Protein AF-A0A9J6GTC1-F1 (afdb_monomer)

Foldseek 3Di:
DDDDDPDDPQDWDWDWDWADDDPDDDFIEIEIEIDGDLVDLDHPQVVVVVVQCVVRPPGHYHYYYHQNWDDVVVVDPDGGSSVVNND

Sequence (87 aa):
MKRPIKQGHMTTHYTFADIIPSKQRKGNLFPLNVYSNPKHIRQNFRSHLHQASTSAISSALEIGGDFNARHTASGYVRDTSKSRNLL

Radius of gyration: 15.71 Å; Cα contacts (8 Å, |Δi|>4): 126; chains: 1; bounding box: 45×31×36 Å

pLDDT: mean 77.8, std 17.55, range [30.02, 96.5]

Solvent-accessible surface area (backbone atoms only — not comparable to full-atom values): 5415 Å² total; per-residue (Å²): 139,84,79,83,77,85,73,74,96,67,71,69,50,72,50,77,49,81,48,75,62,90,84,83,61,93,62,47,38,29,47,35,43,36,39,34,56,70,88,53,59,68,73,69,46,53,62,54,53,50,50,51,53,66,70,35,72,88,34,50,68,46,78,49,71,49,64,63,39,47,30,48,95,78,74,36,98,53,67,37,77,38,24,66,51,58,105

Mean predicted aligned error: 9.58 Å

Secondary structure (DSSP, 8-state):
-PPPP---S--EEEEE--B--SSS-SS-EEEEEEEE-TT-S---HHHHHHHHHHHHTTSEEEEEEE-----GGGT-SS--TTGGGT-

Organism: Haemaphysalis longicornis (NCBI:txid44386)

Nearest PDB structures (foldseek):
  8j7y-assembly1_B  TM=5.238E-01  e=1.276E+00  Homo sapiens
  8j7t-assembly1_B  TM=4.594E-01  e=5.098E+00  Homo sapiens
  6p1j-assembly1_A  TM=3.800E-01  e=4.183E+00  Eleftheria terrae
  6vd8-assembly1_A  TM=3.414E-01  e=5.817E+00  Pseudomonas aeruginosa PAO1

Structure (mmCIF, N/CA/C/O backbone):
data_AF-A0A9J6GTC1-F1
#
_entry.id   AF-A0A9J6GTC1-F1
#
loop_
_atom_site.group_PDB
_atom_site.id
_atom_site.type_symbol
_atom_site.label_atom_id
_atom_site.label_alt_id
_atom_site.label_comp_id
_atom_site.label_asym_id
_atom_site.label_entity_id
_atom_site.label_seq_id
_atom_site.pdbx_PDB_ins_code
_atom_site.Cartn_x
_atom_site.Cartn_y
_atom_site.Cartn_z
_atom_site.occupancy
_atom_site.B_iso_or_equiv
_atom_site.auth_seq_id
_atom_site.auth_comp_id
_atom_site.auth_asym_id
_atom_site.auth_atom_id
_atom_site.pdbx_PDB_model_num
ATOM 1 N N . MET A 1 1 ? 19.981 22.945 19.116 1.00 39.56 1 MET A N 1
ATOM 2 C CA . MET A 1 1 ? 19.983 23.063 17.640 1.00 39.56 1 MET A CA 1
ATOM 3 C C . MET A 1 1 ? 20.233 21.671 17.048 1.00 39.56 1 MET A C 1
ATOM 5 O O . MET A 1 1 ? 21.359 21.193 17.101 1.00 39.56 1 MET A O 1
ATOM 9 N N . LYS A 1 2 ? 19.187 20.939 16.633 1.00 35.12 2 LYS A N 1
ATOM 10 C CA . LYS A 1 2 ? 19.323 19.555 16.128 1.00 35.12 2 LYS A CA 1
ATOM 11 C C . LYS A 1 2 ? 19.577 19.594 14.619 1.00 35.12 2 LYS A C 1
ATOM 13 O O . LYS A 1 2 ? 18.823 20.228 13.890 1.00 35.12 2 LYS A O 1
ATOM 18 N N . ARG A 1 3 ? 20.674 18.974 14.174 1.00 30.02 3 ARG A N 1
ATOM 19 C CA . ARG A 1 3 ? 21.094 18.942 12.765 1.00 30.02 3 ARG A CA 1
ATOM 20 C C . ARG A 1 3 ? 20.121 18.078 11.946 1.00 30.02 3 ARG A C 1
ATOM 22 O O . ARG A 1 3 ? 19.737 17.015 12.434 1.00 30.02 3 ARG A O 1
ATOM 29 N N . PRO A 1 4 ? 19.742 18.489 10.724 1.00 34.34 4 PRO A N 1
ATOM 30 C CA . PRO A 1 4 ? 18.907 17.670 9.859 1.00 34.34 4 PRO A CA 1
ATOM 31 C C . PRO A 1 4 ? 19.685 16.434 9.396 1.00 34.34 4 PRO A C 1
ATOM 33 O O . PRO A 1 4 ? 20.816 16.525 8.914 1.00 34.34 4 PRO A O 1
ATOM 36 N N . ILE A 1 5 ? 19.066 15.268 9.563 1.00 41.88 5 ILE A N 1
ATOM 37 C CA . ILE A 1 5 ? 19.547 13.998 9.024 1.00 41.88 5 ILE A CA 1
ATOM 38 C C . ILE A 1 5 ? 19.401 14.081 7.502 1.00 41.88 5 ILE A C 1
ATOM 40 O O . ILE A 1 5 ? 18.299 14.293 6.998 1.00 41.88 5 ILE A O 1
ATOM 44 N N . LYS A 1 6 ? 20.502 13.929 6.758 1.00 36.22 6 LYS A N 1
ATOM 45 C CA . LYS A 1 6 ? 20.458 13.788 5.297 1.00 36.22 6 LYS A CA 1
ATOM 46 C C . LYS A 1 6 ? 19.745 12.473 4.953 1.00 36.22 6 LYS A C 1
ATOM 48 O O . LYS A 1 6 ? 20.353 11.409 4.998 1.00 36.22 6 LYS A O 1
ATOM 53 N N . GLN A 1 7 ? 18.454 12.549 4.636 1.00 40.97 7 GLN A N 1
ATOM 54 C CA . GLN A 1 7 ? 17.693 11.455 4.034 1.00 40.97 7 GLN A CA 1
ATOM 55 C C . GLN A 1 7 ? 18.165 11.266 2.587 1.00 40.97 7 GLN A C 1
ATOM 57 O O . GLN A 1 7 ? 18.028 12.165 1.759 1.00 40.97 7 GLN A O 1
ATOM 62 N N . GLY A 1 8 ? 18.722 10.095 2.269 1.00 38.06 8 GLY A N 1
ATOM 63 C CA . GLY A 1 8 ? 18.849 9.657 0.879 1.00 38.06 8 GLY A CA 1
ATOM 64 C C . GLY A 1 8 ? 17.467 9.658 0.216 1.00 38.06 8 GLY A C 1
ATOM 65 O O . GLY A 1 8 ? 16.480 9.306 0.859 1.00 38.06 8 GLY A O 1
ATOM 66 N N . HIS A 1 9 ? 17.391 10.101 -1.039 1.00 45.12 9 HIS A N 1
ATOM 67 C CA . HIS A 1 9 ? 16.154 10.374 -1.781 1.00 45.12 9 HIS A CA 1
ATOM 68 C C . HIS A 1 9 ? 15.297 9.107 -2.019 1.00 45.12 9 HIS A C 1
ATOM 70 O O . HIS A 1 9 ? 15.254 8.556 -3.115 1.00 45.12 9 HIS A O 1
ATOM 76 N N . MET A 1 10 ? 14.585 8.647 -0.991 1.00 52.31 10 MET A N 1
ATOM 77 C CA . MET A 1 10 ? 13.552 7.607 -1.044 1.00 52.31 10 MET A CA 1
ATOM 78 C C . MET A 1 10 ? 12.265 8.144 -0.416 1.00 52.31 10 MET A C 1
ATOM 80 O O . MET A 1 10 ? 11.809 7.677 0.624 1.00 52.31 10 MET A O 1
ATOM 84 N N . THR A 1 11 ? 11.695 9.182 -1.019 1.00 54.22 11 THR A N 1
ATOM 85 C CA . THR A 1 11 ? 10.499 9.828 -0.474 1.00 54.22 11 THR A CA 1
ATOM 86 C C . THR A 1 11 ? 9.243 9.134 -1.001 1.00 54.22 11 THR A C 1
ATOM 88 O O . THR A 1 11 ? 8.819 9.357 -2.137 1.00 54.22 11 THR A 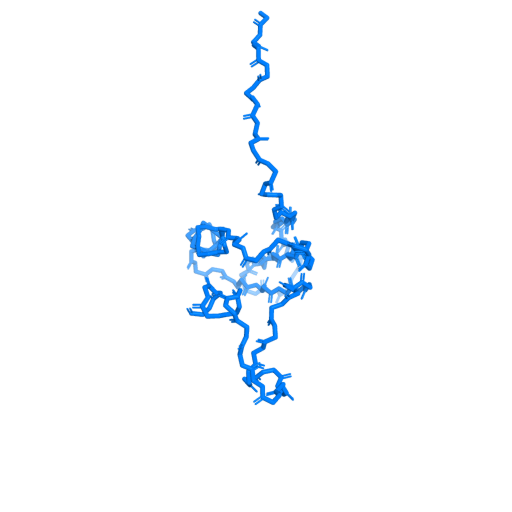O 1
ATOM 91 N N . THR A 1 12 ? 8.666 8.254 -0.182 1.00 55.03 12 THR A N 1
ATOM 92 C CA . THR A 1 12 ? 7.230 7.952 -0.240 1.00 55.03 12 THR A CA 1
ATOM 93 C C . THR A 1 12 ? 6.521 9.040 0.561 1.00 55.03 12 THR A C 1
ATOM 95 O O . THR A 1 12 ? 6.883 9.291 1.710 1.00 55.03 12 THR A O 1
ATOM 98 N N . HIS A 1 13 ? 5.546 9.707 -0.047 1.00 67.94 13 HIS A N 1
ATOM 99 C CA . HIS A 1 13 ? 4.701 10.676 0.641 1.00 67.94 13 HIS A CA 1
ATOM 100 C C . HIS A 1 13 ? 3.419 9.966 1.057 1.00 67.94 13 HIS A C 1
ATOM 102 O O . HIS A 1 13 ? 2.800 9.290 0.235 1.00 67.94 13 HIS A O 1
ATOM 108 N N . TYR A 1 14 ? 3.030 10.101 2.322 1.00 64.31 14 TYR A N 1
ATOM 109 C CA . TYR A 1 14 ? 1.783 9.532 2.808 1.00 64.31 14 TYR A CA 1
ATOM 110 C C . TYR A 1 14 ? 1.046 10.499 3.730 1.00 64.31 14 TYR A C 1
ATOM 112 O O . TYR A 1 14 ? 1.662 11.288 4.449 1.00 64.31 14 TYR A O 1
ATOM 120 N N . THR A 1 15 ? -0.281 10.422 3.709 1.00 75.38 15 THR A N 1
ATOM 121 C CA . THR A 1 15 ? -1.156 11.089 4.676 1.00 75.38 15 THR A CA 1
ATOM 122 C C . THR A 1 15 ? -1.944 10.015 5.403 1.00 75.38 15 THR A C 1
ATOM 124 O O . THR A 1 15 ? -2.601 9.203 4.757 1.00 75.38 15 THR A O 1
ATOM 127 N N . PHE A 1 16 ? -1.847 10.015 6.729 1.00 68.69 16 PHE A N 1
ATOM 128 C CA . PHE A 1 16 ? -2.583 9.126 7.620 1.00 68.69 16 PHE A CA 1
ATOM 129 C C . PHE A 1 16 ? -3.435 9.987 8.549 1.00 68.69 16 PHE A C 1
ATOM 131 O O . PHE A 1 16 ? -2.902 10.891 9.196 1.00 68.69 16 PHE A O 1
ATOM 138 N N . ALA A 1 17 ? -4.742 9.744 8.579 1.00 72.88 17 ALA A N 1
ATOM 139 C CA . ALA A 1 17 ? -5.685 10.485 9.411 1.00 72.88 17 ALA A CA 1
ATOM 140 C C . ALA A 1 17 ? -6.612 9.519 10.154 1.00 72.88 17 ALA A C 1
ATOM 142 O O . ALA A 1 17 ? -6.807 8.393 9.710 1.00 72.88 17 ALA A O 1
ATOM 143 N N . ASP A 1 18 ? -7.184 9.971 11.267 1.00 64.12 18 ASP A N 1
ATOM 144 C CA . ASP A 1 18 ? -8.289 9.293 11.946 1.00 64.12 18 ASP A CA 1
ATOM 145 C C . ASP A 1 18 ? -9.578 10.068 11.648 1.00 64.12 18 ASP A C 1
ATOM 147 O O . ASP A 1 18 ? -9.672 11.267 11.931 1.00 64.12 18 ASP A O 1
ATOM 151 N N . ILE A 1 19 ? -10.554 9.404 11.030 1.00 71.75 19 ILE A N 1
ATOM 152 C CA . ILE A 1 19 ? -11.887 9.950 10.794 1.00 71.75 19 ILE A CA 1
ATOM 153 C C . ILE A 1 19 ? -12.830 9.357 11.840 1.00 71.75 19 ILE A C 1
ATOM 155 O O . ILE A 1 19 ? -13.245 8.200 11.735 1.00 71.75 19 ILE A O 1
ATOM 159 N N . ILE A 1 20 ? -13.224 10.195 12.803 1.00 70.38 20 ILE A N 1
ATOM 160 C CA . ILE A 1 20 ? -14.201 9.868 13.848 1.00 70.38 20 ILE A CA 1
ATOM 161 C C . ILE A 1 20 ? -15.608 10.234 13.339 1.00 70.38 20 ILE A C 1
ATOM 163 O O . ILE A 1 20 ? -15.921 11.420 13.190 1.00 70.38 20 ILE A O 1
ATOM 167 N N . PRO A 1 21 ? -16.487 9.260 13.047 1.00 66.25 21 PRO A N 1
ATOM 168 C CA . PRO A 1 21 ? -17.813 9.535 12.499 1.00 66.25 21 PRO A CA 1
ATOM 169 C C . PRO A 1 21 ? -18.720 10.174 13.555 1.00 66.25 21 PRO A C 1
ATOM 171 O O . PRO A 1 21 ? -18.851 9.656 14.661 1.00 66.25 21 PRO A O 1
ATOM 174 N N . SER A 1 22 ? -19.403 11.270 13.215 1.00 65.06 22 SER A N 1
ATOM 175 C CA . SER A 1 22 ? -20.042 12.099 14.241 1.00 65.06 22 SER A CA 1
ATOM 176 C C . SER A 1 22 ? -21.301 11.512 14.883 1.00 65.06 22 SER A C 1
ATOM 178 O O . SER A 1 22 ? -21.568 11.901 16.015 1.00 65.06 22 SER A O 1
ATOM 180 N N . LYS A 1 23 ? -22.074 10.599 14.260 1.00 58.53 23 LYS A N 1
ATOM 181 C CA . LYS A 1 23 ? -23.314 10.080 14.901 1.00 58.53 23 LYS A CA 1
ATOM 182 C C . LYS A 1 23 ? -23.780 8.639 14.611 1.00 58.53 23 LYS A C 1
ATOM 184 O O . LYS A 1 23 ? -24.694 8.211 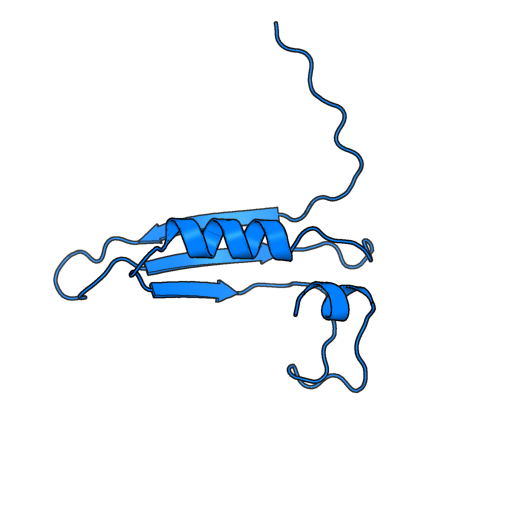15.305 1.00 58.53 23 LYS A O 1
ATOM 189 N N . GLN A 1 24 ? -23.235 7.866 13.657 1.00 56.31 24 GLN A N 1
ATOM 190 C CA . GLN A 1 24 ? -23.877 6.577 13.278 1.00 56.31 24 GLN A CA 1
ATOM 191 C C . GLN A 1 24 ? -22.985 5.427 12.765 1.00 56.31 24 GLN A C 1
ATOM 193 O O . GLN A 1 24 ? -23.518 4.370 12.431 1.00 56.31 24 GLN A O 1
ATOM 198 N N . ARG A 1 25 ? -21.653 5.550 12.701 1.00 55.53 25 ARG A N 1
ATOM 199 C CA . ARG A 1 25 ? -20.804 4.424 12.260 1.00 55.53 25 ARG A CA 1
ATOM 200 C C . ARG A 1 25 ? -20.118 3.756 13.450 1.00 55.53 25 ARG A C 1
ATOM 202 O O . ARG A 1 25 ? -19.519 4.431 14.279 1.00 55.53 25 ARG A O 1
ATOM 209 N N . LYS A 1 26 ? -20.217 2.425 13.528 1.00 59.78 26 LYS A N 1
ATOM 210 C CA . LYS A 1 26 ? -19.429 1.606 14.457 1.00 59.78 26 LYS A CA 1
ATOM 211 C C . LYS A 1 26 ? -17.989 1.538 13.933 1.00 59.78 26 LYS A C 1
ATOM 213 O O . LYS A 1 26 ? -17.755 0.877 12.927 1.00 59.78 26 LYS A O 1
ATOM 218 N N . GLY A 1 27 ? -17.061 2.205 14.616 1.00 66.62 27 GLY A N 1
ATOM 219 C CA . GLY A 1 27 ? -15.616 2.126 14.367 1.00 66.62 27 GLY A CA 1
ATOM 220 C C . GLY A 1 27 ? -15.021 3.353 13.670 1.00 66.62 27 GLY A C 1
ATOM 221 O O . GLY A 1 27 ? -15.673 3.984 12.835 1.00 66.62 27 GLY A O 1
ATOM 222 N N . ASN A 1 28 ? -13.776 3.675 14.029 1.00 77.56 28 ASN A N 1
ATOM 223 C CA . ASN A 1 28 ? -12.978 4.708 13.371 1.00 77.56 28 ASN A CA 1
ATOM 224 C C . ASN A 1 28 ? -12.587 4.244 11.955 1.00 77.56 28 ASN A C 1
ATOM 226 O O . ASN A 1 28 ? -12.500 3.041 11.684 1.00 77.56 28 ASN A O 1
ATOM 230 N N . LEU A 1 29 ? -12.364 5.197 11.049 1.00 81.56 29 LEU A N 1
ATOM 231 C CA . LEU A 1 29 ? -11.804 4.935 9.722 1.00 81.56 29 LEU A CA 1
ATOM 232 C C . LEU A 1 29 ? -10.444 5.619 9.614 1.00 81.56 29 LEU A C 1
ATOM 234 O O . LEU A 1 29 ? -10.333 6.825 9.819 1.00 81.56 29 LEU A O 1
ATOM 238 N N . PHE A 1 30 ? -9.439 4.850 9.221 1.00 85.88 30 PHE A N 1
ATOM 239 C CA . PHE A 1 30 ? -8.076 5.313 9.031 1.00 85.88 30 PHE A CA 1
ATOM 240 C C . PHE A 1 30 ? -7.726 5.306 7.541 1.00 85.88 30 PHE A C 1
ATOM 242 O O . PHE A 1 30 ? -7.320 4.265 7.026 1.00 85.88 30 PHE A O 1
ATOM 249 N N . PRO A 1 31 ? -7.892 6.418 6.806 1.00 85.38 31 PRO A N 1
ATOM 250 C CA . PRO A 1 31 ? -7.377 6.518 5.448 1.00 85.38 31 PRO A CA 1
ATOM 251 C C . PRO A 1 31 ? -5.850 6.685 5.441 1.00 85.38 31 PRO A C 1
ATOM 253 O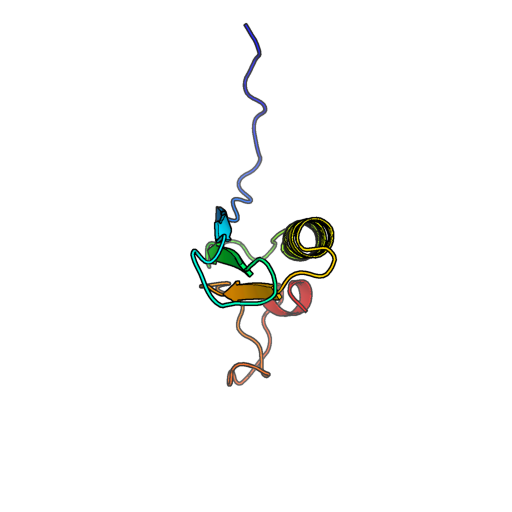 O . PRO A 1 31 ? -5.294 7.551 6.124 1.00 85.38 31 PRO A O 1
ATOM 256 N N . LEU A 1 32 ? -5.179 5.897 4.603 1.00 88.31 32 LEU A N 1
ATOM 257 C CA . LEU A 1 32 ? -3.787 6.062 4.204 1.00 88.31 32 LEU A CA 1
ATOM 258 C C . LEU A 1 32 ? -3.731 6.339 2.698 1.00 88.31 32 LEU A C 1
ATOM 260 O O . LEU A 1 32 ? -3.876 5.426 1.885 1.00 88.31 32 LEU A O 1
ATOM 264 N N . ASN A 1 33 ? -3.471 7.592 2.328 1.00 89.06 33 ASN A N 1
ATOM 265 C CA . ASN A 1 33 ? -3.200 7.952 0.937 1.00 89.06 33 ASN A CA 1
ATOM 266 C C . ASN A 1 33 ? -1.692 7.890 0.671 1.00 89.06 33 ASN A C 1
ATOM 268 O O . ASN A 1 33 ? -0.927 8.575 1.353 1.00 89.06 33 ASN A O 1
ATOM 272 N N . VAL A 1 34 ? -1.264 7.095 -0.308 1.00 90.06 34 VAL A N 1
ATOM 273 C CA . VAL A 1 34 ? 0.143 6.875 -0.661 1.00 90.06 34 VAL A CA 1
ATOM 274 C C . VAL A 1 34 ? 0.438 7.470 -2.031 1.00 90.06 34 VAL A C 1
ATOM 276 O O . VAL A 1 34 ? -0.216 7.152 -3.020 1.00 90.06 34 VAL A O 1
ATOM 279 N N . TYR A 1 35 ? 1.493 8.273 -2.114 1.00 90.00 35 TYR A N 1
ATOM 280 C CA . TYR A 1 35 ? 2.120 8.639 -3.377 1.00 90.00 35 TYR A CA 1
ATOM 281 C C . TYR A 1 35 ? 3.588 8.225 -3.365 1.00 90.00 35 TYR A C 1
ATOM 283 O O . TYR A 1 35 ? 4.336 8.512 -2.424 1.00 90.00 35 TYR A O 1
ATOM 291 N N . SER A 1 36 ? 4.038 7.595 -4.446 1.00 91.38 36 SER A N 1
ATOM 292 C CA . SER A 1 36 ? 5.463 7.321 -4.627 1.00 91.38 36 SER A CA 1
ATOM 293 C C . SER A 1 36 ? 5.937 7.692 -6.023 1.00 91.38 36 SER A C 1
ATOM 295 O O . SER A 1 36 ? 5.266 7.441 -7.019 1.00 91.38 36 SER A O 1
ATOM 297 N N . ASN A 1 37 ? 7.145 8.245 -6.107 1.00 88.25 37 ASN A N 1
ATOM 298 C CA . ASN A 1 37 ? 7.708 8.719 -7.366 1.00 88.25 37 ASN A CA 1
ATOM 299 C C . ASN A 1 37 ? 7.942 7.552 -8.360 1.00 88.25 37 ASN A C 1
ATOM 301 O O . ASN A 1 37 ? 8.546 6.540 -7.971 1.00 88.25 37 ASN A O 1
ATOM 305 N N . PRO A 1 38 ? 7.531 7.663 -9.639 1.00 89.31 38 PRO A N 1
ATOM 306 C CA . PRO A 1 38 ? 7.765 6.626 -10.651 1.00 89.31 38 PRO A CA 1
ATOM 307 C C . PRO A 1 38 ? 9.247 6.371 -10.947 1.00 89.31 38 PRO A C 1
ATOM 309 O O . PRO A 1 38 ? 9.609 5.261 -11.333 1.00 89.31 38 PRO A O 1
ATOM 312 N N . LYS A 1 39 ? 10.123 7.359 -10.725 1.00 88.44 39 LYS A N 1
ATOM 313 C CA . LYS A 1 39 ? 11.573 7.234 -10.958 1.00 88.44 39 LYS A CA 1
ATOM 314 C C . LYS A 1 39 ? 12.277 6.371 -9.908 1.00 88.44 39 LYS A C 1
ATOM 316 O O . LYS A 1 39 ? 13.396 5.918 -10.128 1.00 88.44 39 LYS A O 1
ATOM 321 N N . HIS A 1 40 ? 11.647 6.144 -8.758 1.00 86.62 40 HIS A N 1
ATOM 322 C CA . HIS A 1 40 ? 12.242 5.414 -7.645 1.00 86.62 40 HIS A CA 1
ATOM 323 C C . HIS A 1 40 ? 11.730 3.971 -7.612 1.00 86.62 40 HIS A C 1
ATOM 325 O O . HIS A 1 40 ? 10.613 3.703 -7.166 1.00 86.62 40 HIS A O 1
ATOM 331 N N . ILE A 1 41 ? 12.579 3.044 -8.061 1.00 81.88 41 ILE A N 1
ATOM 332 C CA . ILE A 1 41 ? 12.256 1.614 -8.197 1.00 81.88 41 ILE A CA 1
ATOM 333 C C . ILE A 1 41 ? 12.089 0.927 -6.831 1.00 81.88 41 ILE A C 1
ATOM 335 O O . ILE A 1 41 ? 11.295 -0.001 -6.703 1.00 81.88 41 ILE A O 1
ATOM 339 N N . ARG A 1 42 ? 12.829 1.377 -5.810 1.00 80.88 42 ARG A N 1
ATOM 340 C CA . ARG A 1 42 ? 12.755 0.859 -4.436 1.00 80.88 42 ARG A CA 1
ATOM 341 C C . ARG A 1 42 ? 11.943 1.814 -3.568 1.00 80.88 42 ARG A C 1
ATOM 343 O O . ARG A 1 42 ? 12.137 3.024 -3.658 1.00 80.88 42 ARG A O 1
ATOM 350 N N . GLN A 1 43 ? 11.060 1.269 -2.738 1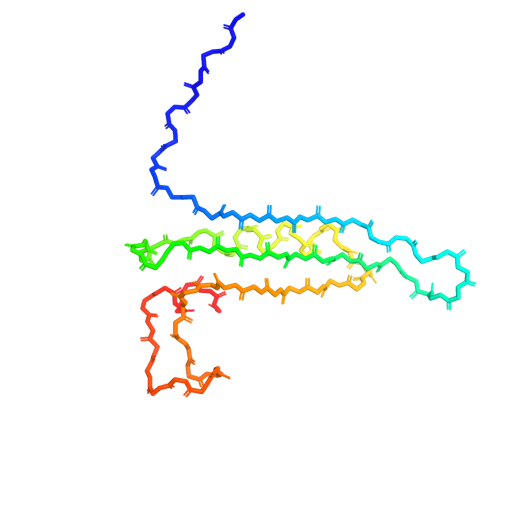.00 83.25 43 GLN A N 1
ATOM 351 C CA . GLN A 1 43 ? 10.240 2.006 -1.774 1.00 83.25 43 GLN A CA 1
ATOM 352 C C . GLN A 1 43 ? 10.038 1.172 -0.514 1.00 83.25 43 GLN A C 1
ATOM 354 O O . GLN A 1 43 ? 10.070 -0.055 -0.569 1.00 83.25 43 GLN A O 1
ATOM 359 N N . ASN A 1 44 ? 9.756 1.847 0.596 1.00 83.50 44 ASN A N 1
ATOM 360 C CA . ASN A 1 44 ? 9.515 1.221 1.893 1.00 83.50 44 ASN A CA 1
ATOM 361 C C . ASN A 1 44 ? 8.010 1.025 2.150 1.00 83.50 44 ASN A C 1
ATOM 363 O O . ASN A 1 44 ? 7.499 1.368 3.213 1.00 83.50 44 ASN A O 1
ATOM 367 N N . PHE A 1 45 ? 7.272 0.494 1.167 1.00 87.88 45 PHE A N 1
ATOM 368 C CA . PHE A 1 45 ? 5.821 0.318 1.303 1.00 87.88 45 PHE A CA 1
ATOM 369 C C . PHE A 1 45 ? 5.469 -0.575 2.488 1.00 87.88 45 PHE A C 1
ATOM 371 O O . PHE A 1 45 ? 4.674 -0.176 3.330 1.00 87.88 45 PHE A O 1
ATOM 378 N N . ARG A 1 46 ? 6.128 -1.733 2.613 1.00 87.56 46 ARG A N 1
ATOM 379 C CA . ARG A 1 46 ? 5.856 -2.698 3.687 1.00 87.56 46 ARG A CA 1
ATOM 380 C C . ARG A 1 46 ? 5.924 -2.082 5.082 1.00 87.56 46 ARG A C 1
ATOM 382 O O . ARG A 1 46 ? 5.030 -2.331 5.879 1.00 87.56 46 ARG A O 1
ATOM 389 N N . SER A 1 47 ? 6.925 -1.247 5.373 1.00 86.94 47 SER A N 1
ATOM 390 C CA . SER A 1 47 ? 7.023 -0.614 6.694 1.00 86.9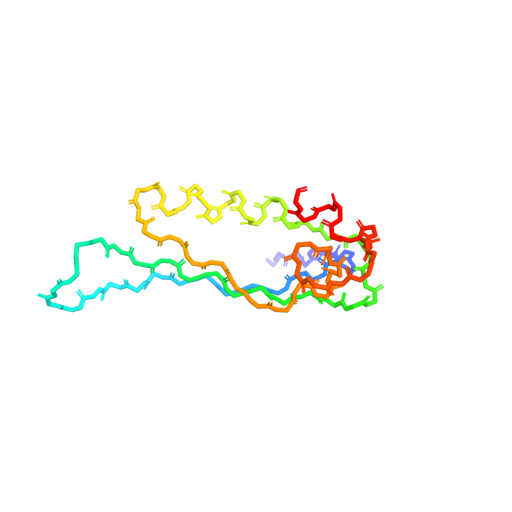4 47 SER A CA 1
ATOM 391 C C . SER A 1 47 ? 5.885 0.373 6.949 1.00 86.94 47 SER A C 1
ATOM 393 O O . SER A 1 47 ? 5.344 0.385 8.047 1.00 86.94 47 SER A O 1
ATOM 395 N N . HIS A 1 48 ? 5.492 1.167 5.948 1.00 86.56 48 HIS A N 1
ATOM 396 C CA . HIS A 1 48 ? 4.402 2.135 6.099 1.00 86.56 48 HIS A CA 1
ATOM 397 C C . HIS A 1 48 ? 3.036 1.456 6.209 1.00 86.56 48 HIS A C 1
ATOM 399 O O . HIS A 1 48 ? 2.238 1.830 7.064 1.00 86.56 48 HIS A O 1
ATOM 405 N N . LEU A 1 49 ? 2.791 0.426 5.395 1.00 89.88 49 LEU A N 1
ATOM 406 C CA . LEU A 1 49 ? 1.558 -0.356 5.446 1.00 89.88 49 LEU A CA 1
ATOM 407 C C . LEU A 1 49 ? 1.437 -1.117 6.770 1.00 89.88 49 LEU A C 1
ATOM 409 O O . LEU A 1 49 ? 0.377 -1.086 7.383 1.00 89.88 49 LEU A O 1
ATOM 413 N N . HIS A 1 50 ? 2.532 -1.715 7.252 1.00 90.44 50 HIS A N 1
ATOM 414 C CA . HIS A 1 50 ? 2.565 -2.373 8.557 1.00 90.44 50 HIS A CA 1
ATOM 415 C C . HIS A 1 50 ? 2.314 -1.382 9.702 1.00 90.44 50 HIS A C 1
ATOM 417 O O . HIS A 1 50 ? 1.535 -1.663 10.608 1.00 90.44 50 HIS A O 1
ATOM 423 N N . GLN A 1 51 ? 2.944 -0.203 9.671 1.00 88.19 51 GLN A N 1
ATOM 424 C CA . GLN A 1 51 ? 2.685 0.840 10.667 1.00 88.19 51 GLN A CA 1
ATOM 425 C C . GLN A 1 51 ? 1.208 1.250 10.669 1.00 88.19 51 GLN A C 1
ATOM 427 O O . GLN A 1 51 ? 0.578 1.230 11.725 1.00 88.19 51 GLN A O 1
ATOM 432 N N . ALA A 1 52 ? 0.630 1.524 9.498 1.00 89.00 52 ALA A N 1
ATOM 433 C CA . ALA A 1 52 ? -0.779 1.884 9.383 1.00 89.00 52 ALA A CA 1
ATOM 434 C C . ALA A 1 52 ? -1.713 0.769 9.885 1.00 89.00 52 ALA A C 1
ATOM 436 O O . ALA A 1 52 ? -2.644 1.054 10.6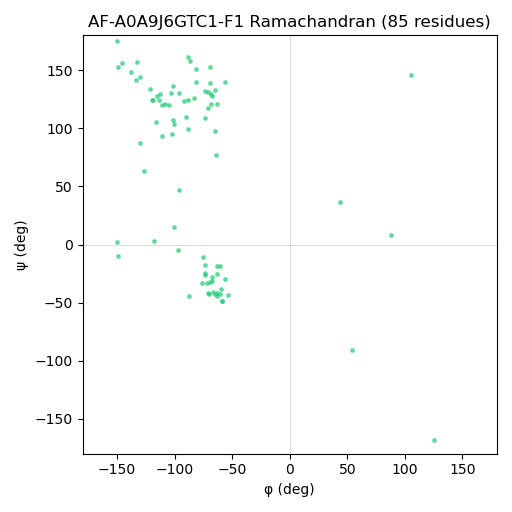39 1.00 89.00 52 ALA A O 1
ATOM 437 N N . SER A 1 53 ? -1.431 -0.499 9.556 1.00 90.56 53 SER A N 1
ATOM 438 C CA . SER A 1 53 ? -2.216 -1.634 10.063 1.00 90.56 53 SER A CA 1
ATOM 439 C C . SER A 1 53 ? -2.127 -1.762 11.580 1.00 90.56 53 SER A C 1
ATOM 441 O O . SER A 1 53 ? -3.145 -1.975 12.234 1.00 90.56 53 SER A O 1
ATOM 443 N N . THR A 1 54 ? -0.937 -1.570 12.160 1.00 90.19 54 THR A N 1
ATOM 444 C CA . THR A 1 54 ? -0.779 -1.594 13.623 1.00 90.19 54 THR A CA 1
ATOM 445 C C . THR A 1 54 ? -1.479 -0.426 14.313 1.00 90.19 54 THR A C 1
ATOM 447 O O . THR A 1 54 ? -1.968 -0.597 15.424 1.00 90.19 54 THR A O 1
ATOM 450 N N . SER A 1 55 ? -1.567 0.740 13.668 1.00 85.25 55 SER A N 1
ATOM 451 C CA . SER A 1 55 ? -2.260 1.908 14.222 1.00 85.25 55 SER A CA 1
ATOM 452 C C . SER A 1 55 ? -3.783 1.794 14.146 1.00 85.25 55 SER A C 1
ATOM 454 O O . SER A 1 55 ? -4.458 2.272 15.051 1.00 85.25 55 SER A O 1
ATOM 456 N N . ALA A 1 56 ? -4.327 1.150 13.110 1.00 85.81 56 ALA A N 1
ATOM 457 C CA . ALA A 1 56 ? -5.771 0.958 12.976 1.00 85.81 56 ALA A CA 1
ATOM 458 C C . ALA A 1 56 ? -6.330 -0.108 13.944 1.00 85.81 56 ALA A C 1
ATOM 460 O O . ALA A 1 56 ? -7.495 -0.024 14.329 1.00 85.81 56 ALA A O 1
ATOM 461 N N . ILE A 1 57 ? -5.509 -1.075 14.383 1.00 82.75 57 ILE A N 1
ATOM 462 C CA . ILE A 1 57 ? -5.852 -2.173 15.312 1.00 82.75 57 ILE A CA 1
ATOM 463 C C . ILE A 1 57 ? -7.079 -2.980 14.846 1.00 82.75 57 ILE A C 1
ATOM 465 O O . ILE A 1 57 ? -6.934 -3.970 14.137 1.00 82.75 57 ILE A O 1
ATOM 469 N N . SER A 1 58 ? -8.281 -2.581 15.270 1.00 77.94 58 SER A N 1
ATOM 470 C CA . SER A 1 58 ? -9.576 -3.217 14.982 1.00 77.94 58 SER A CA 1
ATOM 471 C C . SER A 1 58 ? -10.534 -2.301 14.211 1.00 77.94 58 SER A C 1
ATOM 473 O O . SER A 1 58 ? -11.685 -2.659 13.962 1.00 77.94 58 SER A O 1
ATOM 475 N N . SER A 1 59 ? -10.062 -1.110 13.853 1.00 82.62 59 SER A N 1
ATOM 476 C CA . SER A 1 59 ? -10.785 -0.113 13.074 1.00 82.62 59 SER A CA 1
ATOM 477 C C . SER A 1 59 ? -10.569 -0.327 11.579 1.00 82.62 59 SER A C 1
ATOM 479 O O . SER A 1 59 ? -9.617 -0.986 11.156 1.00 82.62 59 SER A O 1
ATOM 481 N N . ALA A 1 60 ? -11.452 0.240 10.760 1.00 87.12 60 ALA A N 1
ATOM 482 C CA . ALA A 1 60 ? -11.327 0.126 9.315 1.00 87.12 60 ALA A CA 1
ATOM 483 C C . ALA A 1 60 ? -10.092 0.905 8.834 1.00 87.12 60 ALA A C 1
ATOM 485 O O . ALA A 1 60 ? -9.945 2.086 9.143 1.00 87.12 60 ALA A O 1
ATOM 486 N N . LEU A 1 61 ? -9.218 0.253 8.068 1.00 89.94 61 LEU A N 1
ATOM 487 C CA . LEU A 1 61 ? -8.073 0.868 7.397 1.00 89.94 61 LEU A CA 1
ATOM 488 C C . LEU A 1 61 ? -8.333 0.861 5.893 1.00 89.94 61 LEU A C 1
ATOM 490 O O . LEU A 1 61 ? -8.489 -0.203 5.295 1.00 89.94 61 LEU A O 1
ATOM 494 N N . GLU A 1 62 ? -8.359 2.042 5.288 1.00 90.50 62 GLU A N 1
ATOM 495 C CA . GLU A 1 62 ? -8.471 2.202 3.840 1.00 90.50 62 GLU A CA 1
ATOM 496 C C . GLU A 1 62 ? -7.129 2.677 3.292 1.00 90.50 62 GLU A C 1
ATOM 498 O O . GLU A 1 62 ? -6.622 3.722 3.691 1.00 90.50 62 GLU A O 1
ATOM 503 N N . ILE A 1 63 ? -6.534 1.907 2.384 1.00 91.81 63 ILE A N 1
ATOM 504 C CA . ILE A 1 63 ? -5.255 2.243 1.756 1.00 91.81 63 ILE A CA 1
ATOM 505 C C . ILE A 1 63 ? -5.510 2.511 0.277 1.00 91.81 63 ILE A C 1
ATOM 507 O O . ILE A 1 63 ? -6.012 1.644 -0.436 1.00 91.81 63 ILE A O 1
ATOM 511 N N . GLY A 1 64 ? -5.116 3.690 -0.194 1.00 90.62 64 GLY A N 1
ATOM 512 C CA . GLY A 1 64 ? -5.281 4.094 -1.587 1.00 90.62 64 GLY A CA 1
ATOM 513 C C . GLY A 1 64 ? -4.191 5.055 -2.045 1.00 90.62 64 GLY A C 1
ATOM 514 O O . GLY A 1 64 ? -3.338 5.465 -1.261 1.00 90.62 64 GLY A O 1
ATOM 515 N N . GLY A 1 65 ? -4.206 5.400 -3.332 1.00 89.69 65 GLY A N 1
ATOM 516 C CA . GLY A 1 65 ? -3.305 6.391 -3.924 1.00 89.69 65 GLY A CA 1
ATOM 517 C C . GLY A 1 65 ? -2.508 5.873 -5.121 1.00 89.69 65 GLY A C 1
ATOM 518 O O . GLY A 1 65 ? -2.794 4.810 -5.674 1.00 89.69 65 GLY A O 1
ATOM 519 N N . ASP A 1 66 ? -1.504 6.645 -5.537 1.00 91.56 66 ASP A N 1
ATOM 520 C CA . ASP A 1 66 ? -0.651 6.330 -6.683 1.00 91.56 66 ASP A CA 1
ATOM 521 C C . ASP A 1 66 ? 0.712 5.767 -6.243 1.00 91.56 66 ASP A C 1
ATOM 523 O O . ASP A 1 66 ? 1.699 6.465 -5.968 1.00 91.56 66 ASP A O 1
ATOM 527 N N . PHE A 1 67 ? 0.770 4.439 -6.226 1.00 92.00 67 PHE A N 1
ATOM 528 C CA . PHE A 1 67 ? 1.968 3.668 -5.909 1.00 92.00 67 PHE A CA 1
ATOM 529 C C . PHE A 1 67 ? 2.993 3.650 -7.051 1.00 92.00 67 PHE A C 1
ATOM 531 O O . PHE A 1 67 ? 4.116 3.180 -6.844 1.00 92.00 67 PHE A O 1
ATOM 538 N N . ASN A 1 68 ? 2.652 4.116 -8.260 1.00 92.81 68 ASN A N 1
ATOM 539 C CA . ASN A 1 68 ? 3.505 4.025 -9.448 1.00 92.81 68 ASN A CA 1
ATOM 540 C C . ASN A 1 68 ? 4.172 2.641 -9.607 1.00 92.81 68 ASN A C 1
ATOM 542 O O . ASN A 1 68 ? 5.344 2.530 -9.974 1.00 92.81 68 ASN A O 1
ATOM 546 N N . ALA A 1 69 ? 3.440 1.585 -9.252 1.00 92.62 69 ALA A N 1
ATOM 547 C CA . ALA A 1 69 ? 3.929 0.223 -9.100 1.00 92.62 69 ALA A CA 1
ATOM 548 C C . ALA A 1 69 ? 3.004 -0.712 -9.882 1.00 92.62 69 ALA A C 1
ATOM 550 O O . ALA A 1 69 ? 2.030 -1.234 -9.353 1.00 92.62 69 ALA A O 1
ATOM 551 N N . ARG A 1 70 ? 3.294 -0.901 -11.173 1.00 93.12 70 ARG A N 1
ATOM 552 C CA . ARG A 1 70 ? 2.436 -1.689 -12.071 1.00 93.12 70 ARG A CA 1
ATOM 553 C C . ARG A 1 70 ? 2.383 -3.139 -11.610 1.00 93.12 70 ARG A C 1
ATOM 555 O O . ARG A 1 70 ? 3.438 -3.773 -11.536 1.00 93.12 70 ARG A O 1
ATOM 562 N N . HIS A 1 71 ? 1.188 -3.632 -11.312 1.00 93.56 71 HIS A N 1
ATOM 563 C CA . HIS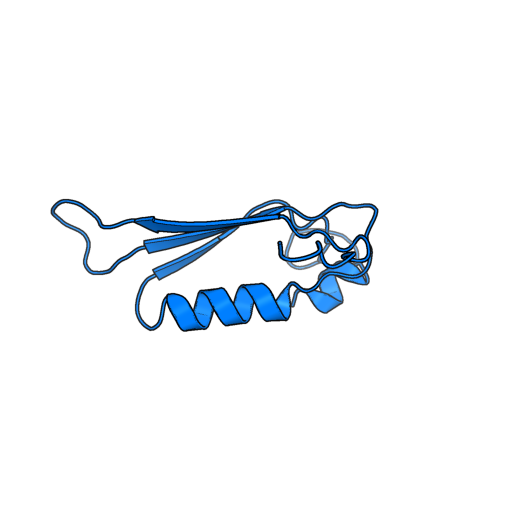 A 1 71 ? 0.940 -5.000 -10.871 1.00 93.56 71 HIS A CA 1
ATOM 564 C C . HIS A 1 71 ? -0.179 -5.636 -11.698 1.00 93.56 71 HIS A C 1
ATOM 566 O O . HIS A 1 71 ? -1.154 -4.971 -12.055 1.00 93.56 71 HIS A O 1
ATOM 572 N N . THR A 1 72 ? -0.057 -6.925 -11.977 1.00 94.56 72 THR A N 1
ATOM 573 C CA . THR A 1 72 ? -1.035 -7.710 -12.742 1.00 94.56 72 THR A CA 1
ATOM 574 C C . THR A 1 72 ? -2.420 -7.720 -12.100 1.00 94.56 72 THR A C 1
ATOM 576 O O . THR A 1 72 ? -3.413 -7.534 -12.798 1.00 94.56 72 THR A O 1
ATOM 579 N N . ALA A 1 73 ? -2.499 -7.785 -10.768 1.00 90.69 73 ALA A N 1
ATOM 580 C CA . ALA A 1 73 ? -3.765 -7.660 -10.028 1.00 90.69 73 ALA A CA 1
ATOM 581 C C . ALA A 1 73 ? -4.493 -6.313 -10.239 1.00 90.69 73 ALA A C 1
ATOM 583 O O . ALA A 1 73 ? -5.684 -6.212 -9.973 1.00 90.69 73 ALA A O 1
ATOM 584 N N . SER A 1 74 ? -3.792 -5.284 -10.725 1.00 88.50 74 SER A N 1
ATOM 585 C CA . SER A 1 74 ? -4.364 -3.976 -11.076 1.00 88.50 74 SER A CA 1
ATOM 586 C C . SER A 1 74 ? -4.596 -3.815 -12.588 1.00 88.50 74 SER A C 1
ATOM 588 O O . SER A 1 74 ? -4.765 -2.695 -13.062 1.00 88.50 74 SER A O 1
ATOM 590 N N . GLY A 1 75 ? -4.559 -4.908 -13.361 1.00 92.69 75 GLY A N 1
ATOM 591 C CA . GLY A 1 75 ? -4.840 -4.917 -14.802 1.00 92.69 75 GLY A CA 1
ATOM 592 C C . GLY A 1 75 ? -3.637 -4.650 -15.714 1.00 92.69 75 GLY A C 1
ATOM 593 O O . GLY A 1 75 ? -3.807 -4.503 -16.923 1.00 92.69 75 GLY A O 1
ATOM 594 N N . TYR A 1 76 ? -2.412 -4.589 -15.182 1.00 93.62 76 TYR A N 1
ATOM 595 C CA . TYR A 1 76 ? -1.212 -4.453 -16.014 1.00 93.62 76 TYR A CA 1
ATOM 596 C C . TYR A 1 76 ? -0.754 -5.798 -16.591 1.00 93.62 76 TYR A C 1
ATOM 598 O O . TYR A 1 76 ? -0.888 -6.839 -15.966 1.00 93.62 76 TYR A O 1
ATOM 606 N N . VAL A 1 77 ? -0.104 -5.768 -17.757 1.00 96.50 77 VAL A N 1
ATOM 607 C CA . VAL A 1 77 ? 0.410 -6.984 -18.424 1.00 96.50 77 VAL A CA 1
ATOM 608 C C . VAL A 1 77 ? 1.554 -7.651 -17.648 1.00 96.50 77 VAL A C 1
ATOM 610 O O . VAL A 1 77 ? 1.777 -8.850 -17.769 1.00 96.50 77 VAL A O 1
ATOM 613 N N . ARG A 1 78 ? 2.322 -6.876 -16.872 1.00 93.75 78 ARG A N 1
ATOM 614 C CA . ARG A 1 78 ? 3.498 -7.370 -16.146 1.00 93.75 78 ARG A CA 1
ATOM 615 C C . ARG A 1 78 ? 3.744 -6.612 -14.855 1.00 93.75 78 ARG A C 1
ATOM 617 O O . ARG A 1 78 ? 3.487 -5.406 -14.775 1.00 93.75 78 ARG A O 1
ATOM 624 N N . ASP A 1 79 ? 4.371 -7.304 -13.914 1.00 94.31 79 ASP A N 1
ATOM 625 C CA . ASP A 1 79 ? 4.799 -6.720 -12.653 1.00 94.31 79 ASP A CA 1
ATOM 626 C C . ASP A 1 79 ? 6.119 -5.959 -12.793 1.00 94.31 79 ASP A C 1
ATOM 628 O O . ASP A 1 79 ? 7.081 -6.396 -13.434 1.00 94.31 79 ASP A O 1
ATOM 632 N N . THR A 1 80 ? 6.195 -4.817 -12.121 1.00 91.81 80 THR A N 1
ATOM 633 C CA . THR A 1 80 ? 7.446 -4.079 -11.925 1.00 91.81 80 THR A CA 1
ATOM 634 C C . THR A 1 80 ? 8.190 -4.589 -10.693 1.00 91.81 80 THR A C 1
ATOM 636 O O . THR A 1 80 ? 7.598 -5.119 -9.759 1.00 91.81 80 THR A O 1
ATOM 639 N N . SER 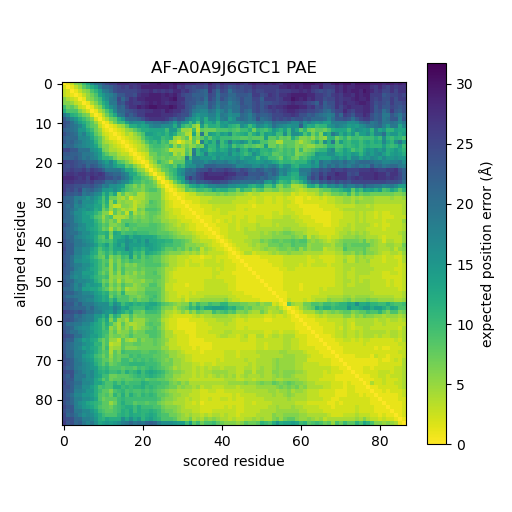A 1 81 ? 9.507 -4.370 -10.621 1.00 89.56 81 SER A N 1
ATOM 640 C CA . SER A 1 81 ? 10.259 -4.637 -9.381 1.00 89.56 81 SER A CA 1
ATOM 641 C C . SER A 1 81 ? 9.692 -3.871 -8.186 1.00 89.56 81 SER A C 1
ATOM 643 O O . SER A 1 81 ? 9.773 -4.336 -7.057 1.00 89.56 81 SER A O 1
ATOM 645 N N . LYS A 1 82 ? 9.094 -2.705 -8.437 1.00 90.62 82 LYS A N 1
ATOM 646 C CA . LYS A 1 82 ? 8.467 -1.874 -7.417 1.00 90.62 82 LYS A CA 1
ATOM 647 C C . LYS A 1 82 ? 7.178 -2.494 -6.869 1.00 90.62 82 LYS A C 1
ATOM 649 O O . LYS A 1 82 ? 7.000 -2.501 -5.659 1.00 90.62 82 LYS A O 1
ATOM 654 N N . SER A 1 83 ? 6.322 -3.063 -7.723 1.00 90.06 83 SER A N 1
ATOM 655 C CA . SER A 1 83 ? 5.088 -3.733 -7.278 1.00 90.06 83 SER A CA 1
ATOM 656 C C . SER A 1 83 ? 5.343 -5.061 -6.580 1.00 90.06 83 SER A C 1
ATOM 658 O O . SER A 1 83 ? 4.673 -5.358 -5.600 1.00 90.06 83 SER A O 1
ATOM 660 N N . ARG A 1 84 ? 6.377 -5.806 -6.984 1.00 88.19 84 ARG A N 1
ATOM 661 C CA . ARG A 1 84 ? 6.812 -7.009 -6.250 1.00 88.19 84 ARG A CA 1
ATOM 662 C C . ARG A 1 84 ? 7.306 -6.726 -4.827 1.00 88.19 84 ARG A C 1
ATOM 664 O O . ARG A 1 84 ? 7.410 -7.6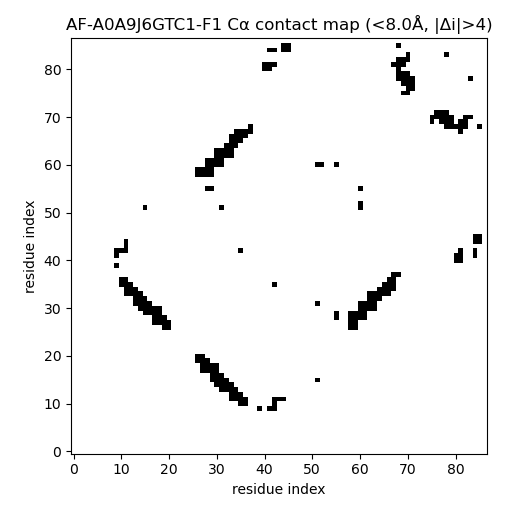45 -4.032 1.00 88.19 84 ARG A O 1
ATOM 671 N N . ASN A 1 85 ? 7.648 -5.473 -4.520 1.00 82.06 85 ASN A N 1
ATOM 672 C CA . ASN A 1 85 ? 7.994 -5.031 -3.166 1.00 82.06 85 ASN A CA 1
ATOM 673 C C . ASN A 1 85 ? 6.810 -4.369 -2.431 1.00 82.06 85 ASN A C 1
ATOM 675 O O . ASN A 1 85 ? 6.959 -3.982 -1.271 1.00 82.06 85 ASN A O 1
ATOM 679 N N . LEU A 1 86 ? 5.668 -4.185 -3.106 1.00 82.44 86 LEU A N 1
ATOM 680 C CA . LEU A 1 86 ? 4.435 -3.651 -2.526 1.00 82.44 86 LEU A CA 1
ATOM 681 C C . LEU A 1 86 ? 3.586 -4.769 -1.909 1.00 82.44 86 LEU A C 1
ATOM 683 O O . LEU A 1 86 ? 3.088 -4.585 -0.800 1.00 82.44 86 LEU A O 1
ATOM 687 N N . LEU A 1 87 ? 3.449 -5.891 -2.623 1.00 64.75 87 LEU A N 1
ATOM 688 C CA . LEU A 1 87 ? 2.665 -7.062 -2.219 1.00 64.75 87 LEU A CA 1
ATOM 689 C C . LEU A 1 87 ? 3.533 -8.176 -1.603 1.00 64.75 87 LEU A C 1
ATOM 691 O O . LEU A 1 87 ? 4.784 -8.142 -1.735 1.00 64.75 87 LEU A O 1
#

InterPro domains:
  IPR036691 Endonuclease/exonuclease/phosphatase superfamily [G3DSA:3.60.10.10] (2-86)